Protein AF-A0A7V6T869-F1 (afdb_monomer)

Nearest PDB structures (foldseek):
  7sko-assembly2_B  TM=7.906E-01  e=2.513E-01  synthetic construct
  7skn-assembly1_B  TM=5.329E-01  e=9.578E-01  synthetic construct
  8es8-assembly1_F  TM=4.471E-01  e=2.163E+00  Homo sapiens
  5cyy-assembly2_C  TM=5.110E-01  e=2.429E+00  Mycobacterium tuberculosis H37Rv
  3t9q-assembly1_A  TM=4.554E-01  e=6.530E+00  Bacillus subtilis

Foldseek 3Di:
DDDDDPVVVPDQWDWDDDPQKIKIWHQHPQFQWKWKDDPNDIDIDGDDDPRDIDIGHRCDVMDMFGAGPVRDGDDD

Sequence (76 aa):
MRTYDMIDRGMDLRSAPYKNAYFFVVNNADCSSIKFLQSENEFIVKVEDIPFVYFYGDAGNMEYYFLDESGNPLYP

Solvent-accessible surface area (backbone atoms only — not comparable to full-atom values): 4598 Å² total; per-residue (Å²): 133,88,78,72,56,70,75,80,66,71,54,41,46,46,76,44,81,51,88,64,20,36,41,37,40,38,54,38,92,65,49,38,28,40,41,37,39,44,91,91,42,77,49,78,46,74,54,85,54,79,74,30,76,48,79,46,74,71,38,85,81,55,49,74,42,40,16,28,86,87,67,48,79,56,82,108

Radius of gyration: 12.68 Å; Cα contacts (8 Å, |Δi|>4): 139; chains: 1; bounding box: 35×19×38 Å

pLDDT: mean 86.83, std 14.51, range [43.5, 98.06]

Structure (mmCIF, N/CA/C/O backbone):
data_AF-A0A7V6T869-F1
#
_entry.id   AF-A0A7V6T869-F1
#
loop_
_atom_site.group_PDB
_atom_site.id
_atom_site.type_symbol
_atom_site.label_atom_id
_atom_site.label_alt_id
_atom_site.label_comp_id
_atom_site.label_asym_id
_atom_site.label_entity_id
_atom_site.label_seq_id
_atom_site.pdbx_PDB_ins_code
_atom_site.Cartn_x
_atom_site.Cartn_y
_atom_site.Cartn_z
_atom_site.occupancy
_atom_site.B_iso_or_equiv
_atom_site.auth_seq_id
_atom_site.auth_comp_id
_atom_site.auth_asym_id
_atom_site.auth_atom_id
_atom_site.pdbx_PDB_model_num
ATOM 1 N N . MET A 1 1 ? -21.408 -1.312 -20.368 1.00 43.50 1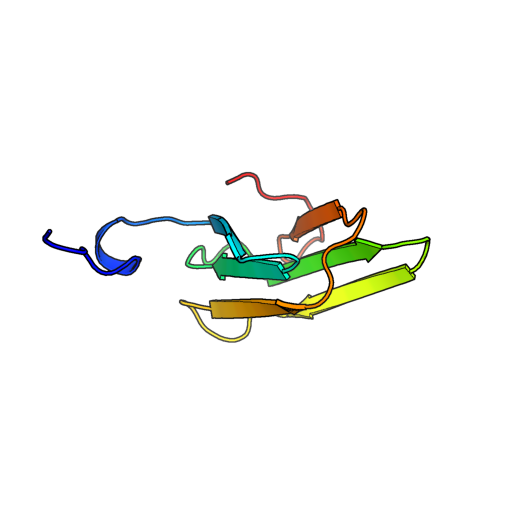 MET A N 1
ATOM 2 C CA . MET A 1 1 ? -20.291 -0.661 -19.654 1.00 43.50 1 MET A CA 1
ATOM 3 C C . MET A 1 1 ? -19.035 -1.436 -20.016 1.00 43.50 1 MET A C 1
ATOM 5 O O . MET A 1 1 ? -18.972 -2.607 -19.680 1.00 43.50 1 MET A O 1
ATOM 9 N N . ARG A 1 2 ? -18.124 -0.872 -20.819 1.00 44.66 2 ARG A N 1
ATOM 10 C CA . ARG A 1 2 ? -16.840 -1.529 -21.114 1.00 44.66 2 ARG A CA 1
ATOM 11 C C . ARG A 1 2 ? -15.923 -1.267 -19.923 1.00 44.66 2 ARG A C 1
ATOM 13 O O . ARG A 1 2 ? -15.463 -0.144 -19.741 1.00 44.66 2 ARG A O 1
ATOM 20 N N . THR A 1 3 ? -15.763 -2.261 -19.063 1.00 46.47 3 THR A N 1
ATOM 21 C CA . THR A 1 3 ? -14.715 -2.277 -18.045 1.00 46.47 3 THR A CA 1
ATOM 22 C C . THR A 1 3 ? -13.417 -2.581 -18.775 1.00 46.47 3 THR A C 1
ATOM 24 O O . THR A 1 3 ? -13.197 -3.715 -19.177 1.00 46.47 3 THR A O 1
ATOM 27 N N . TYR A 1 4 ? -12.623 -1.548 -19.049 1.00 52.94 4 TYR A N 1
ATOM 28 C CA . TYR A 1 4 ? -11.223 -1.752 -19.415 1.00 52.94 4 TYR A CA 1
ATOM 29 C C . TYR A 1 4 ? -10.528 -2.429 -18.235 1.00 52.94 4 TYR A C 1
ATOM 31 O O . TYR A 1 4 ? -10.812 -2.055 -17.088 1.00 52.94 4 TYR A O 1
ATOM 39 N N . ASP A 1 5 ? -9.664 -3.408 -18.500 1.00 56.25 5 ASP A N 1
ATOM 40 C CA . ASP A 1 5 ? -8.875 -4.022 -17.439 1.00 56.25 5 ASP A CA 1
ATOM 41 C C . ASP A 1 5 ? -7.987 -2.949 -16.798 1.00 56.25 5 ASP A C 1
ATOM 43 O O . ASP A 1 5 ? -7.571 -1.988 -17.445 1.00 56.25 5 ASP A O 1
ATOM 47 N N . MET A 1 6 ? -7.722 -3.057 -15.493 1.00 54.38 6 MET A N 1
ATOM 48 C CA . MET A 1 6 ? -6.920 -2.047 -14.781 1.00 54.38 6 MET A CA 1
ATOM 49 C C . MET A 1 6 ? -5.515 -1.879 -15.380 1.00 54.38 6 MET A C 1
ATOM 51 O O . MET A 1 6 ? -4.952 -0.789 -15.293 1.00 54.38 6 MET A O 1
ATOM 55 N N . ILE A 1 7 ? -5.011 -2.926 -16.041 1.00 52.19 7 ILE A N 1
ATOM 56 C CA . ILE A 1 7 ? -3.762 -2.935 -16.811 1.00 52.19 7 ILE A CA 1
ATOM 57 C C . ILE A 1 7 ? -3.841 -1.977 -18.013 1.00 52.19 7 ILE A C 1
ATOM 59 O O . ILE A 1 7 ? -2.910 -1.208 -18.238 1.00 52.19 7 ILE A O 1
ATOM 63 N N . ASP A 1 8 ? -4.974 -1.924 -18.724 1.00 52.94 8 ASP A N 1
ATOM 64 C CA . ASP A 1 8 ? -5.160 -1.065 -19.910 1.00 52.94 8 ASP A CA 1
ATOM 65 C C . ASP A 1 8 ? -5.151 0.434 -19.576 1.00 52.94 8 ASP A C 1
ATOM 67 O O . ASP A 1 8 ? -5.044 1.283 -20.462 1.00 52.94 8 ASP A O 1
ATOM 71 N N . ARG A 1 9 ? -5.306 0.781 -18.294 1.00 59.91 9 ARG A N 1
ATOM 72 C CA . ARG A 1 9 ? -5.325 2.167 -17.815 1.00 59.91 9 ARG A CA 1
ATOM 73 C C . ARG A 1 9 ? -3.964 2.687 -17.369 1.00 59.91 9 ARG A C 1
ATOM 75 O O . ARG A 1 9 ? -3.898 3.867 -17.040 1.00 59.91 9 ARG A O 1
ATOM 82 N N . GLY A 1 10 ? -2.925 1.846 -17.327 1.00 60.50 10 GLY A N 1
ATOM 83 C CA . GLY A 1 10 ? -1.592 2.255 -16.875 1.00 60.50 10 GLY A CA 1
ATOM 84 C C . GLY A 1 10 ? -1.611 2.899 -15.487 1.00 60.50 10 GLY A C 1
ATOM 85 O O . GLY A 1 10 ? -1.012 3.946 -15.290 1.00 60.50 10 GLY A O 1
ATOM 86 N N . MET A 1 11 ? -2.392 2.347 -14.549 1.00 68.19 11 MET A N 1
ATOM 87 C CA . MET A 1 11 ? -2.401 2.863 -13.180 1.00 68.19 11 MET A CA 1
ATOM 88 C C . MET A 1 11 ? -1.217 2.278 -12.420 1.00 68.19 11 MET A C 1
ATOM 90 O O . MET A 1 11 ? -1.218 1.089 -12.111 1.00 68.19 11 MET A O 1
ATOM 94 N N . ASP A 1 12 ? -0.249 3.126 -12.110 1.00 85.62 12 ASP A N 1
ATOM 95 C CA . ASP A 1 12 ? 0.989 2.754 -11.430 1.00 85.62 12 ASP A CA 1
ATOM 96 C C . ASP A 1 12 ? 0.736 2.245 -10.004 1.00 85.62 12 ASP A C 1
ATOM 98 O O . ASP A 1 12 ? 1.176 1.156 -9.634 1.00 85.62 12 ASP A O 1
ATOM 102 N N . LEU A 1 13 ? -0.034 2.994 -9.214 1.00 91.94 13 LEU A N 1
ATOM 103 C CA . LEU A 1 13 ? -0.384 2.665 -7.833 1.00 91.94 13 LEU A CA 1
ATOM 104 C C . LEU A 1 13 ? -1.847 3.030 -7.582 1.00 91.94 13 LEU A C 1
ATOM 106 O O . LEU A 1 13 ? -2.310 4.102 -7.969 1.00 91.94 13 LEU A O 1
ATOM 110 N N . ARG A 1 14 ? -2.612 2.152 -6.930 1.00 91.19 14 ARG A N 1
ATOM 111 C CA . ARG A 1 14 ? -4.003 2.453 -6.573 1.00 91.19 14 ARG A CA 1
ATOM 112 C C . ARG A 1 14 ? -4.461 1.713 -5.331 1.00 91.19 14 ARG A C 1
ATOM 114 O O . ARG A 1 14 ? -4.211 0.524 -5.177 1.00 91.19 14 ARG A O 1
ATOM 121 N N . SER A 1 15 ? -5.255 2.398 -4.517 1.00 91.56 15 SER A N 1
ATOM 122 C CA . SER A 1 15 ? -6.157 1.771 -3.557 1.00 91.56 15 SER A CA 1
ATOM 123 C C . SER A 1 15 ? -7.616 1.983 -3.982 1.00 91.56 15 SER A C 1
ATOM 125 O O . SER A 1 15 ? -7.971 2.970 -4.637 1.00 91.56 15 SER A O 1
ATOM 127 N N . ALA A 1 16 ? -8.483 1.032 -3.657 1.00 90.50 16 ALA A N 1
ATOM 128 C CA . ALA A 1 16 ? -9.915 1.142 -3.886 1.00 90.50 16 ALA A CA 1
ATOM 129 C C . ALA A 1 16 ? -10.685 0.548 -2.697 1.00 90.50 16 ALA A C 1
ATOM 131 O O . ALA A 1 16 ? -10.438 -0.608 -2.343 1.00 90.50 16 ALA A O 1
ATOM 132 N N . PRO A 1 17 ? -11.623 1.294 -2.087 1.00 90.81 17 PRO A N 1
ATOM 133 C CA . PRO A 1 17 ? -12.430 0.769 -0.995 1.00 90.81 17 PRO A CA 1
ATOM 134 C C . PRO A 1 17 ? -13.402 -0.308 -1.495 1.00 90.81 17 PRO A C 1
ATOM 136 O O . PRO A 1 17 ? -13.988 -0.195 -2.575 1.00 90.81 17 PRO A O 1
ATOM 139 N N . TYR A 1 18 ? -13.623 -1.334 -0.676 1.00 88.62 18 TYR A N 1
ATOM 140 C CA . TYR A 1 18 ? -14.614 -2.384 -0.886 1.00 88.62 18 TYR A CA 1
ATOM 141 C C . TYR A 1 18 ? -15.261 -2.777 0.445 1.00 88.62 18 TYR A C 1
ATOM 143 O O . TYR A 1 18 ? -14.707 -3.551 1.220 1.00 88.62 18 TYR A O 1
ATOM 151 N N . LYS A 1 19 ? -16.470 -2.267 0.717 1.00 91.62 19 LYS A N 1
ATOM 152 C CA . LYS A 1 19 ? -17.128 -2.400 2.034 1.00 91.62 19 LYS A CA 1
ATOM 153 C C . LYS A 1 19 ? -16.204 -1.861 3.147 1.00 91.62 19 LYS A C 1
ATOM 155 O O . LYS A 1 19 ? -15.723 -0.744 3.015 1.00 91.62 19 LYS A O 1
ATOM 160 N N . ASN A 1 20 ? -15.955 -2.632 4.210 1.00 91.38 20 ASN A N 1
ATOM 161 C CA . ASN A 1 20 ? -15.000 -2.311 5.281 1.00 91.38 20 ASN A CA 1
ATOM 162 C C . ASN A 1 20 ? -13.587 -2.859 4.975 1.00 91.38 20 ASN A C 1
ATOM 164 O O . ASN A 1 20 ? -12.939 -3.445 5.835 1.00 91.38 20 ASN A O 1
ATOM 168 N N . ALA A 1 21 ? -13.146 -2.792 3.722 1.00 93.25 21 ALA A N 1
ATOM 169 C CA . ALA A 1 21 ? -11.875 -3.347 3.258 1.00 93.25 21 ALA A CA 1
ATOM 170 C C . ALA A 1 21 ? -11.307 -2.491 2.119 1.00 93.25 21 ALA A C 1
ATOM 172 O O . ALA A 1 21 ? -11.999 -1.614 1.593 1.00 93.25 21 ALA A O 1
ATOM 173 N N . TYR A 1 22 ? -10.071 -2.773 1.711 1.00 93.75 22 TYR A N 1
ATOM 174 C CA . TYR A 1 22 ? -9.429 -2.142 0.557 1.00 93.75 22 TYR A CA 1
ATOM 175 C C . TYR A 1 22 ? -8.782 -3.172 -0.366 1.00 93.75 22 TYR A C 1
ATOM 177 O O . TYR A 1 22 ? -8.210 -4.168 0.077 1.00 93.75 22 TYR A O 1
ATOM 185 N N . PHE A 1 23 ? -8.840 -2.882 -1.663 1.00 93.12 23 PHE A N 1
ATOM 186 C CA . PHE A 1 23 ? -7.962 -3.471 -2.664 1.00 93.12 23 PHE A CA 1
ATOM 187 C C . PHE A 1 23 ? -6.812 -2.519 -2.950 1.00 93.12 23 PHE A C 1
ATOM 189 O O . PHE A 1 23 ? -7.038 -1.332 -3.181 1.00 93.12 23 PHE A O 1
ATOM 196 N N . PHE A 1 24 ? -5.605 -3.060 -2.993 1.00 93.62 24 PHE A N 1
ATOM 197 C CA . PHE A 1 24 ? -4.401 -2.371 -3.425 1.00 93.62 24 PHE A CA 1
ATOM 198 C C . PHE A 1 24 ? -3.921 -3.006 -4.713 1.00 93.62 24 PHE A C 1
ATOM 200 O O . PHE A 1 24 ? -3.906 -4.229 -4.830 1.00 93.62 24 PHE A O 1
ATOM 207 N N . VAL A 1 25 ? -3.563 -2.170 -5.673 1.00 92.69 25 VAL A N 1
ATOM 208 C CA . VAL A 1 25 ? -3.082 -2.567 -6.989 1.00 92.69 25 VAL A CA 1
ATOM 209 C C . VAL A 1 25 ? -1.779 -1.829 -7.218 1.00 92.69 25 VAL A C 1
ATOM 211 O O . VAL A 1 25 ? -1.746 -0.599 -7.146 1.00 92.69 25 VAL A O 1
ATOM 214 N N . VAL A 1 26 ? -0.724 -2.584 -7.484 1.00 93.19 26 VAL A N 1
ATOM 215 C CA . VAL A 1 26 ? 0.606 -2.064 -7.786 1.00 93.19 26 VAL A CA 1
ATOM 216 C C . VAL A 1 26 ? 1.002 -2.572 -9.162 1.00 93.19 26 VAL A C 1
ATOM 218 O O . VAL A 1 26 ? 1.102 -3.774 -9.38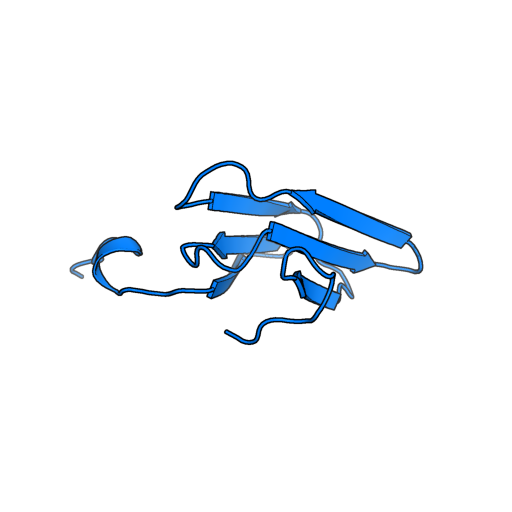9 1.00 93.19 26 VAL A O 1
ATOM 221 N N . ASN A 1 27 ? 1.220 -1.644 -10.082 1.00 92.00 27 ASN A N 1
ATOM 222 C CA . ASN A 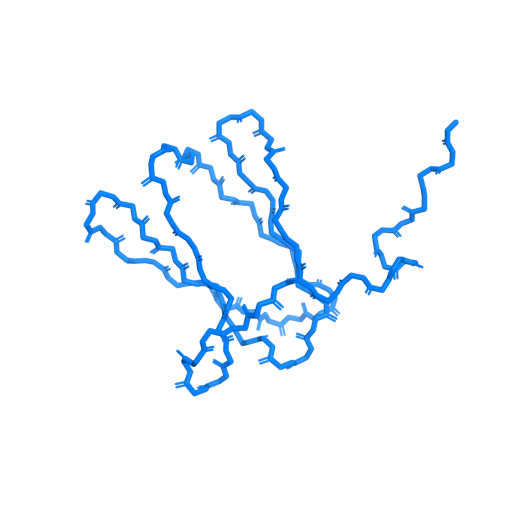1 27 ? 1.784 -1.889 -11.404 1.00 92.00 27 ASN A CA 1
ATOM 223 C C . ASN A 1 27 ? 2.948 -0.919 -11.673 1.00 92.00 27 ASN A C 1
ATOM 225 O O . ASN A 1 27 ? 3.186 -0.510 -12.805 1.00 92.00 27 ASN A O 1
ATOM 229 N N . ASN A 1 28 ? 3.646 -0.524 -10.608 1.00 91.88 28 ASN A N 1
ATOM 230 C CA . ASN A 1 28 ? 4.791 0.370 -10.632 1.00 91.88 28 ASN A CA 1
ATOM 231 C C . ASN A 1 28 ? 6.013 -0.405 -10.128 1.00 91.88 28 ASN A C 1
ATOM 233 O O . ASN A 1 28 ? 5.991 -0.928 -9.014 1.00 91.88 28 ASN A O 1
ATOM 237 N N . ALA A 1 29 ? 7.050 -0.494 -10.963 1.00 92.31 29 ALA A N 1
ATOM 238 C CA . ALA A 1 29 ? 8.257 -1.266 -10.672 1.00 92.31 29 ALA A CA 1
ATOM 239 C C . ALA A 1 29 ? 9.120 -0.664 -9.549 1.00 92.31 29 ALA A C 1
ATOM 241 O O . ALA A 1 29 ? 9.941 -1.377 -8.981 1.00 92.31 29 ALA A O 1
ATOM 242 N N . ASP A 1 30 ? 8.924 0.613 -9.207 1.00 94.75 30 ASP A N 1
ATOM 243 C CA . ASP A 1 30 ? 9.642 1.267 -8.113 1.00 94.75 30 ASP A CA 1
ATOM 244 C C . ASP A 1 30 ? 9.033 0.916 -6.745 1.00 94.75 30 ASP A C 1
ATOM 246 O O . ASP A 1 30 ? 9.675 1.114 -5.716 1.00 94.75 30 ASP A O 1
ATOM 250 N N . CYS A 1 31 ? 7.804 0.386 -6.702 1.00 96.38 31 CYS A N 1
ATOM 251 C CA . CYS A 1 31 ? 7.146 0.009 -5.456 1.00 96.38 31 CYS A CA 1
ATOM 252 C C . CYS A 1 31 ? 7.545 -1.402 -5.010 1.00 96.38 31 CYS A C 1
ATOM 254 O O . CYS A 1 31 ? 7.200 -2.397 -5.643 1.00 96.38 31 CYS A O 1
ATOM 256 N N . SER A 1 32 ? 8.218 -1.481 -3.862 1.00 97.44 32 SER A N 1
ATOM 257 C CA . SER A 1 32 ? 8.710 -2.729 -3.271 1.00 97.44 32 SER A CA 1
ATOM 258 C C . SER A 1 32 ? 7.742 -3.330 -2.247 1.00 97.44 32 SER A C 1
ATOM 260 O O . SER A 1 32 ? 7.744 -4.538 -1.993 1.00 97.44 32 SER A O 1
ATOM 262 N N . SER A 1 33 ? 6.935 -2.489 -1.595 1.00 98.06 33 SER A N 1
ATOM 263 C CA . SER A 1 33 ? 6.074 -2.909 -0.493 1.00 98.06 33 SER A CA 1
ATOM 264 C C . SER A 1 33 ? 4.947 -1.922 -0.196 1.00 98.06 33 SER A C 1
ATOM 266 O O . SER A 1 33 ? 4.973 -0.759 -0.597 1.00 98.06 33 SER A O 1
ATOM 268 N N . ILE A 1 34 ? 3.948 -2.401 0.543 1.00 97.56 34 ILE A N 1
ATOM 269 C CA . ILE A 1 34 ? 2.878 -1.596 1.126 1.00 97.56 34 ILE A CA 1
ATOM 270 C C . ILE A 1 34 ? 2.978 -1.718 2.644 1.00 97.56 34 ILE A C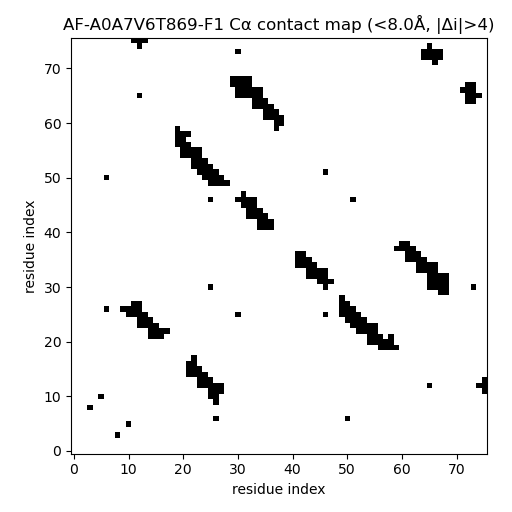 1
ATOM 272 O O . ILE A 1 34 ? 2.929 -2.823 3.191 1.00 97.56 34 ILE A O 1
ATOM 276 N N . LYS A 1 35 ? 3.108 -0.581 3.323 1.00 97.12 35 LYS A N 1
ATOM 277 C CA . LYS A 1 35 ? 3.073 -0.482 4.781 1.00 97.12 35 LYS A CA 1
ATOM 278 C C . LYS A 1 35 ? 1.678 -0.084 5.235 1.00 97.12 35 LYS A C 1
ATOM 280 O O . LYS A 1 35 ? 1.106 0.858 4.696 1.00 97.12 35 LYS A O 1
ATOM 285 N N . PHE A 1 36 ? 1.181 -0.764 6.258 1.00 95.62 36 PHE A N 1
ATOM 286 C CA . PHE A 1 36 ? -0.105 -0.530 6.900 1.00 95.62 36 PHE A CA 1
ATOM 287 C C . PHE A 1 36 ? 0.106 -0.148 8.361 1.00 95.62 36 PHE A C 1
ATOM 289 O O . PHE A 1 36 ? 0.910 -0.775 9.054 1.00 95.62 36 PHE A O 1
ATOM 296 N N . LEU A 1 37 ? -0.637 0.853 8.828 1.00 94.38 37 LEU A N 1
ATOM 297 C CA . LEU A 1 37 ? -0.693 1.268 10.226 1.00 94.38 37 LEU A CA 1
ATOM 298 C C . LEU A 1 37 ? -2.142 1.179 10.703 1.00 94.38 37 LEU A C 1
ATOM 300 O O . LEU A 1 37 ? -3.018 1.845 10.152 1.00 94.38 37 LEU A O 1
ATOM 304 N N . GLN A 1 38 ? -2.401 0.361 11.721 1.00 91.12 38 GLN A N 1
ATOM 305 C CA . GLN A 1 38 ? -3.732 0.205 12.304 1.00 91.12 38 GLN A CA 1
ATOM 306 C C . GLN A 1 38 ? -3.638 0.025 13.818 1.00 91.12 38 GLN A C 1
ATOM 308 O O . GLN A 1 38 ? -3.036 -0.933 14.299 1.00 91.12 38 GLN A O 1
ATOM 313 N N . SER A 1 39 ? -4.267 0.932 14.573 1.00 86.12 39 SER A N 1
ATOM 314 C CA . SER A 1 39 ? -4.332 0.865 16.043 1.00 86.12 39 SER A CA 1
ATOM 315 C C . SER A 1 39 ? -2.969 0.570 16.688 1.00 86.12 39 SER A C 1
ATOM 317 O O . SER A 1 39 ? -2.851 -0.356 17.483 1.00 86.12 39 SER A O 1
ATOM 319 N N . GLU A 1 40 ? -1.944 1.336 16.295 1.00 82.75 40 GLU A N 1
ATOM 320 C CA . GLU A 1 40 ? -0.538 1.215 16.737 1.00 82.75 40 GLU A CA 1
ATOM 321 C C . GLU A 1 40 ? 0.234 -0.011 16.216 1.00 82.75 40 GLU A C 1
ATOM 323 O O . GLU A 1 40 ? 1.441 -0.107 16.433 1.00 82.75 40 GLU A O 1
ATOM 328 N N . ASN A 1 41 ? -0.409 -0.916 15.472 1.00 88.69 41 ASN A N 1
ATOM 329 C CA . ASN A 1 41 ? 0.267 -2.036 14.824 1.00 88.69 41 ASN A CA 1
ATOM 330 C C . ASN A 1 41 ? 0.746 -1.656 13.423 1.00 88.69 41 ASN A C 1
ATOM 332 O O . ASN A 1 41 ? 0.011 -1.054 12.637 1.00 88.69 41 ASN A O 1
ATOM 336 N N . GLU A 1 42 ? 1.969 -2.073 13.110 1.00 93.75 42 GLU A N 1
ATOM 337 C CA . GLU A 1 42 ? 2.573 -1.944 11.790 1.00 93.75 42 GLU A CA 1
ATOM 338 C C . GLU A 1 42 ? 2.640 -3.307 11.102 1.00 93.75 42 GLU A C 1
ATOM 340 O O . GLU A 1 42 ? 3.063 -4.302 11.694 1.00 93.75 42 GLU A O 1
ATOM 345 N N . PHE A 1 43 ? 2.248 -3.342 9.831 1.00 93.62 43 PHE A N 1
ATOM 346 C CA . PHE A 1 43 ? 2.327 -4.532 8.994 1.00 93.62 43 PHE A CA 1
ATOM 347 C C . PHE A 1 43 ? 2.823 -4.170 7.592 1.00 93.62 43 PHE A C 1
ATOM 349 O O . PHE A 1 43 ? 2.399 -3.166 7.023 1.00 93.62 43 PHE A O 1
ATOM 356 N N . ILE A 1 44 ? 3.718 -4.987 7.031 1.00 96.38 44 ILE A N 1
ATOM 357 C CA . ILE A 1 44 ? 4.324 -4.760 5.713 1.00 96.38 44 ILE A CA 1
ATOM 358 C C . ILE A 1 44 ? 4.004 -5.936 4.795 1.00 96.38 44 ILE A C 1
ATOM 360 O O . ILE A 1 44 ? 4.250 -7.092 5.138 1.00 96.38 44 ILE A O 1
ATOM 364 N N . VAL A 1 45 ? 3.518 -5.618 3.599 1.00 97.19 45 VAL A N 1
ATOM 365 C CA . VAL A 1 45 ? 3.304 -6.560 2.497 1.00 97.19 45 VAL A CA 1
ATOM 366 C C . VAL A 1 45 ? 4.330 -6.279 1.417 1.00 97.19 45 VAL A C 1
ATOM 368 O O . VAL A 1 45 ? 4.411 -5.153 0.935 1.00 97.19 45 VAL A O 1
ATOM 371 N N . LYS A 1 46 ? 5.102 -7.289 1.017 1.00 97.94 46 LYS A N 1
ATOM 372 C CA . LYS A 1 46 ? 6.024 -7.167 -0.117 1.00 97.94 46 LYS A CA 1
ATOM 373 C C . LYS A 1 46 ? 5.275 -7.307 -1.438 1.00 97.94 46 LYS A C 1
ATOM 375 O O . LYS A 1 46 ? 4.367 -8.126 -1.546 1.00 97.94 46 LYS A O 1
ATOM 380 N N . VAL A 1 47 ? 5.681 -6.514 -2.419 1.00 96.50 47 VAL A N 1
ATOM 381 C CA . VAL A 1 47 ? 5.258 -6.637 -3.814 1.00 96.50 47 VAL A CA 1
ATOM 382 C C . VAL 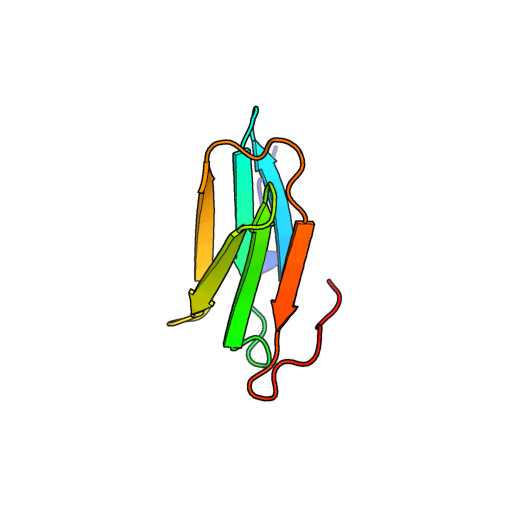A 1 47 ? 6.171 -7.678 -4.462 1.00 96.50 47 VAL A C 1
ATOM 384 O O . VAL A 1 47 ? 7.380 -7.47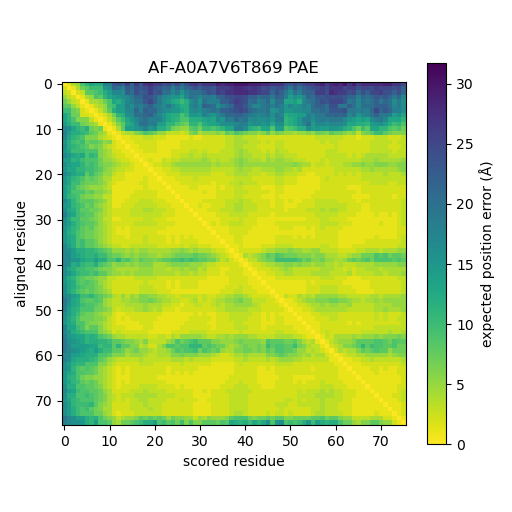6 -4.516 1.00 96.50 47 VAL A O 1
ATOM 387 N N . GLU A 1 48 ? 5.612 -8.816 -4.880 1.00 92.31 48 GLU A N 1
ATOM 388 C CA . GLU A 1 48 ? 6.400 -9.926 -5.448 1.00 92.31 48 GLU A CA 1
ATOM 389 C C . GLU A 1 48 ? 6.504 -9.842 -6.975 1.00 92.31 48 GLU A C 1
ATOM 391 O O . GLU A 1 48 ? 7.607 -9.845 -7.511 1.00 92.31 48 GLU A O 1
ATOM 396 N N . ASP A 1 49 ? 5.366 -9.701 -7.659 1.00 90.25 49 ASP A N 1
ATOM 397 C CA . ASP A 1 49 ? 5.277 -9.610 -9.117 1.00 90.25 49 ASP A CA 1
ATOM 398 C C . ASP A 1 49 ? 4.272 -8.530 -9.517 1.00 90.25 49 ASP A C 1
ATOM 400 O O . ASP A 1 49 ? 3.212 -8.411 -8.901 1.00 90.25 49 ASP A O 1
ATOM 404 N N . ILE A 1 50 ? 4.567 -7.772 -10.578 1.00 88.25 50 ILE A N 1
ATOM 405 C CA . ILE A 1 50 ? 3.627 -6.796 -11.144 1.00 88.25 50 ILE A CA 1
ATOM 406 C C . ILE A 1 50 ? 2.815 -7.408 -12.306 1.00 88.25 50 ILE A C 1
ATOM 408 O O . ILE A 1 50 ? 3.390 -8.063 -13.178 1.00 88.25 50 ILE A O 1
ATOM 412 N N . PRO A 1 51 ? 1.486 -7.190 -12.364 1.00 90.25 51 PRO A N 1
ATOM 413 C CA . PRO A 1 51 ? 0.687 -6.439 -11.401 1.00 90.25 51 PRO A CA 1
ATOM 414 C C . PRO A 1 51 ? 0.479 -7.216 -10.093 1.00 90.25 51 PRO A C 1
ATOM 416 O O . PRO A 1 51 ? 0.065 -8.375 -10.099 1.00 90.25 51 PRO A O 1
ATOM 419 N N . PHE A 1 52 ? 0.677 -6.536 -8.969 1.00 92.75 52 PHE A N 1
ATOM 420 C CA . PHE A 1 52 ? 0.433 -7.077 -7.641 1.00 92.75 52 PHE A CA 1
ATOM 421 C C . PHE A 1 52 ? -0.912 -6.578 -7.126 1.00 92.75 52 PHE A C 1
ATOM 423 O O . PHE A 1 52 ? -1.208 -5.381 -7.184 1.00 92.75 52 PHE A O 1
ATOM 430 N N . VAL A 1 53 ? -1.730 -7.490 -6.602 1.00 92.81 53 VAL A N 1
ATOM 431 C CA . VAL A 1 53 ? -3.017 -7.152 -5.992 1.00 92.81 53 VAL A CA 1
ATOM 432 C C . VAL A 1 53 ? -3.065 -7.699 -4.578 1.00 92.81 53 VAL A C 1
ATOM 434 O O . VAL A 1 53 ? -2.865 -8.891 -4.360 1.00 92.81 53 VAL A O 1
ATOM 437 N N . TYR A 1 54 ? -3.395 -6.835 -3.625 1.00 95.25 54 TYR A N 1
ATOM 438 C CA . TYR A 1 54 ? -3.528 -7.204 -2.223 1.00 95.25 54 TYR A CA 1
ATOM 439 C C . TYR A 1 54 ? -4.884 -6.778 -1.662 1.00 95.25 54 TYR A C 1
ATOM 441 O O . TYR A 1 54 ? -5.348 -5.661 -1.899 1.00 95.25 54 TYR A O 1
ATOM 449 N N . PHE A 1 55 ? -5.524 -7.673 -0.911 1.00 95.19 55 PHE A N 1
ATOM 450 C CA . PHE A 1 55 ? -6.793 -7.414 -0.236 1.00 95.19 55 PHE A CA 1
ATOM 451 C C . PHE A 1 55 ? -6.557 -7.262 1.268 1.00 95.19 55 PHE A C 1
ATOM 453 O O . PHE A 1 55 ? -6.174 -8.222 1.935 1.00 95.19 55 PHE A O 1
ATOM 460 N N . TYR A 1 56 ? -6.819 -6.069 1.804 1.00 93.81 56 TYR A N 1
ATOM 461 C CA . TYR A 1 56 ? -6.747 -5.795 3.238 1.00 93.81 56 TYR A CA 1
ATOM 462 C C . TYR A 1 56 ? -8.157 -5.787 3.833 1.00 93.81 56 TYR A C 1
ATOM 464 O O . TYR A 1 56 ? -8.965 -4.906 3.522 1.00 93.81 56 TYR A O 1
ATOM 472 N N . GLY A 1 57 ? -8.458 -6.780 4.670 1.00 91.25 57 GLY A N 1
ATOM 473 C CA . GLY A 1 57 ? -9.727 -6.877 5.391 1.00 91.25 57 GLY A CA 1
ATOM 474 C C . GLY A 1 57 ? -9.750 -6.016 6.655 1.00 91.25 57 GLY A C 1
ATOM 475 O O . GLY A 1 57 ? -8.717 -5.818 7.274 1.00 91.25 57 GLY A O 1
ATOM 476 N N . ASP A 1 58 ? -10.944 -5.552 7.034 1.00 87.81 58 ASP A N 1
ATOM 477 C CA . ASP A 1 58 ? -11.199 -4.743 8.236 1.00 87.81 58 ASP A CA 1
ATOM 478 C C . ASP A 1 58 ? -10.386 -3.442 8.292 1.00 87.81 58 ASP A C 1
ATOM 480 O O . ASP A 1 58 ? -9.460 -3.270 9.077 1.00 87.81 58 ASP A O 1
ATOM 484 N N . ALA A 1 59 ? -10.733 -2.511 7.407 1.00 82.19 59 ALA A N 1
ATOM 485 C CA . ALA A 1 59 ? -9.961 -1.298 7.183 1.00 82.19 59 ALA A CA 1
ATOM 486 C C . ALA A 1 59 ? -10.029 -0.277 8.329 1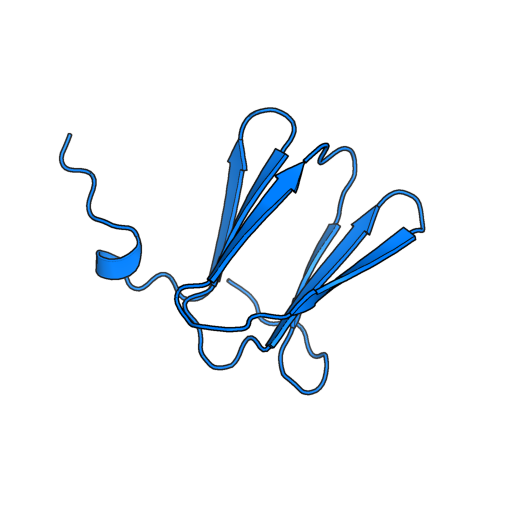.00 82.19 59 ALA A C 1
ATOM 488 O O . ALA A 1 59 ? -9.143 0.564 8.398 1.00 82.19 59 ALA A O 1
ATOM 489 N N . GLY A 1 60 ? -11.023 -0.335 9.226 1.00 85.44 60 GLY A N 1
ATOM 490 C CA . GLY A 1 60 ? -11.114 0.522 10.421 1.00 85.44 60 GLY A CA 1
ATOM 491 C C . GLY A 1 60 ? -10.600 1.963 10.226 1.00 85.44 60 GLY A C 1
ATOM 492 O O . GLY A 1 60 ? -10.934 2.624 9.244 1.00 85.44 60 GLY A O 1
ATOM 493 N N . ASN A 1 61 ? -9.745 2.423 11.147 1.00 85.25 61 ASN A N 1
ATOM 494 C CA . ASN A 1 61 ? -8.918 3.628 10.987 1.00 85.25 61 ASN A CA 1
ATOM 495 C C . ASN A 1 61 ? -7.491 3.224 10.576 1.00 85.25 61 ASN A C 1
ATOM 497 O O . ASN A 1 61 ? -6.570 3.272 11.390 1.00 85.25 61 ASN A O 1
ATOM 501 N N . MET A 1 62 ? -7.335 2.744 9.346 1.00 91.31 62 MET A N 1
ATOM 502 C CA . MET A 1 62 ? -6.049 2.324 8.786 1.00 91.31 62 MET A CA 1
ATOM 503 C C . MET A 1 62 ? -5.426 3.441 7.942 1.00 91.31 62 MET A C 1
ATOM 505 O O . MET A 1 62 ? -6.100 4.066 7.120 1.00 91.31 62 MET A O 1
ATOM 509 N N . GLU A 1 63 ? -4.118 3.626 8.090 1.00 93.88 63 GLU A N 1
ATOM 510 C CA . GLU A 1 63 ? -3.273 4.395 7.174 1.00 93.88 63 GLU A CA 1
ATOM 511 C C . GLU A 1 63 ? -2.388 3.447 6.359 1.00 93.88 63 GLU A C 1
ATOM 513 O O . GLU A 1 63 ? -2.057 2.344 6.807 1.00 93.88 63 GLU A O 1
ATOM 518 N N . TYR A 1 64 ? -2.002 3.861 5.151 1.00 95.00 64 TYR A N 1
ATOM 519 C CA . TYR A 1 64 ? -1.140 3.057 4.291 1.00 95.00 64 TYR A CA 1
ATOM 520 C C . TYR A 1 64 ? -0.167 3.909 3.478 1.00 95.00 64 TYR A C 1
ATOM 522 O O . TYR A 1 64 ? -0.459 5.055 3.134 1.00 95.00 64 TYR A O 1
ATOM 530 N N . TYR A 1 65 ? 0.964 3.304 3.119 1.00 96.56 65 TYR A N 1
ATOM 531 C CA . TYR A 1 65 ? 1.992 3.898 2.268 1.00 96.56 65 TYR A CA 1
ATOM 532 C C . TYR A 1 65 ? 2.506 2.860 1.273 1.00 96.56 65 TYR A C 1
ATOM 534 O O . TYR A 1 65 ? 2.867 1.751 1.667 1.00 96.56 65 TYR A O 1
ATOM 542 N N . PHE A 1 66 ? 2.566 3.225 -0.006 1.00 96.88 66 PHE A N 1
ATOM 543 C CA . PHE A 1 66 ? 3.366 2.500 -0.992 1.00 96.88 66 PHE A CA 1
ATOM 544 C C . PHE A 1 66 ? 4.818 2.925 -0.808 1.00 96.88 66 PHE A C 1
ATOM 546 O O . PHE A 1 66 ? 5.074 4.123 -0.721 1.00 96.88 66 PHE A O 1
ATOM 553 N N . LEU A 1 67 ? 5.748 1.982 -0.709 1.00 97.75 67 LEU A N 1
ATOM 554 C CA . LEU A 1 67 ? 7.149 2.268 -0.409 1.00 97.75 67 LEU A CA 1
ATOM 555 C C . LEU A 1 67 ? 8.069 1.762 -1.522 1.00 97.75 67 LEU A C 1
ATOM 557 O O . LEU A 1 67 ? 7.814 0.701 -2.100 1.00 97.75 67 LEU A O 1
ATOM 561 N N . ASP A 1 68 ? 9.146 2.501 -1.786 1.00 97.19 68 ASP A N 1
ATOM 562 C CA . ASP A 1 68 ? 10.270 2.040 -2.608 1.00 97.19 68 ASP A CA 1
ATOM 563 C C . ASP A 1 68 ? 11.175 1.053 -1.841 1.00 97.19 68 ASP A C 1
ATOM 565 O O . ASP A 1 68 ? 10.912 0.706 -0.686 1.00 97.19 68 ASP A O 1
ATOM 569 N N . GLU A 1 69 ? 12.239 0.539 -2.463 1.00 96.44 69 GLU A N 1
ATOM 570 C CA . GLU A 1 69 ? 13.195 -0.366 -1.789 1.00 96.44 69 GLU A CA 1
ATOM 571 C C . GLU A 1 69 ? 13.944 0.286 -0.613 1.00 96.44 69 GLU A C 1
ATOM 573 O O . GLU A 1 69 ? 14.410 -0.409 0.290 1.00 96.44 69 GLU A O 1
ATOM 578 N N . SER A 1 70 ? 14.056 1.615 -0.608 1.00 97.44 70 SER A N 1
ATOM 579 C CA . SER A 1 70 ? 14.699 2.390 0.458 1.00 97.44 70 SER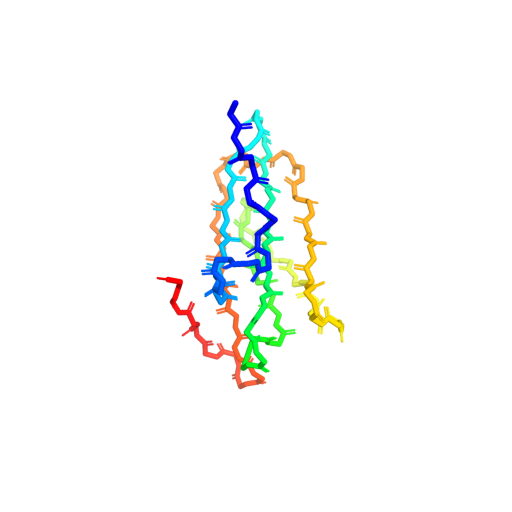 A CA 1
ATOM 580 C C . SER A 1 70 ? 13.735 2.757 1.595 1.00 97.44 70 SER A C 1
ATOM 582 O O . SER A 1 70 ? 14.163 3.339 2.592 1.00 97.44 70 SER A O 1
ATOM 584 N N . GLY A 1 71 ? 12.448 2.412 1.476 1.00 96.19 71 GLY A N 1
ATOM 585 C CA . GLY A 1 71 ? 11.406 2.746 2.443 1.00 96.19 71 GLY A CA 1
ATOM 586 C C . GLY A 1 71 ? 10.838 4.162 2.298 1.00 96.19 71 GLY A C 1
ATOM 587 O O . GLY A 1 71 ? 10.156 4.628 3.213 1.00 96.19 71 GLY A O 1
ATOM 588 N N . ASN A 1 72 ? 11.095 4.860 1.188 1.00 97.31 72 ASN A N 1
ATOM 589 C CA . ASN A 1 72 ? 10.499 6.168 0.924 1.00 97.31 72 ASN A CA 1
ATOM 590 C C . ASN A 1 72 ? 9.076 6.015 0.373 1.00 97.31 72 ASN A C 1
ATOM 592 O O . ASN A 1 72 ? 8.827 5.113 -0.430 1.00 97.31 72 ASN A O 1
ATOM 596 N N . PRO A 1 73 ? 8.143 6.905 0.749 1.00 96.12 73 PRO A N 1
ATOM 597 C CA . PRO A 1 73 ? 6.784 6.861 0.235 1.00 96.12 73 PRO A CA 1
ATOM 598 C C . PRO A 1 73 ? 6.724 7.237 -1.249 1.00 96.12 73 PRO A C 1
ATOM 600 O O . PRO A 1 73 ? 7.260 8.262 -1.672 1.00 96.12 73 PRO A O 1
ATOM 603 N N . LEU A 1 74 ? 5.997 6.426 -2.011 1.00 92.62 74 LEU A N 1
ATOM 604 C CA . LEU A 1 74 ? 5.571 6.685 -3.379 1.00 92.62 74 LEU A CA 1
ATOM 605 C C . LEU A 1 74 ? 4.118 7.163 -3.369 1.00 92.62 74 LEU A C 1
ATOM 607 O O . LEU A 1 74 ? 3.287 6.663 -2.605 1.00 92.62 74 LEU A O 1
ATOM 611 N N . TYR A 1 75 ? 3.810 8.129 -4.230 1.00 83.06 75 TYR A N 1
ATOM 612 C CA . TYR A 1 75 ? 2.485 8.738 -4.292 1.00 83.06 75 TYR A CA 1
ATOM 613 C C . TYR A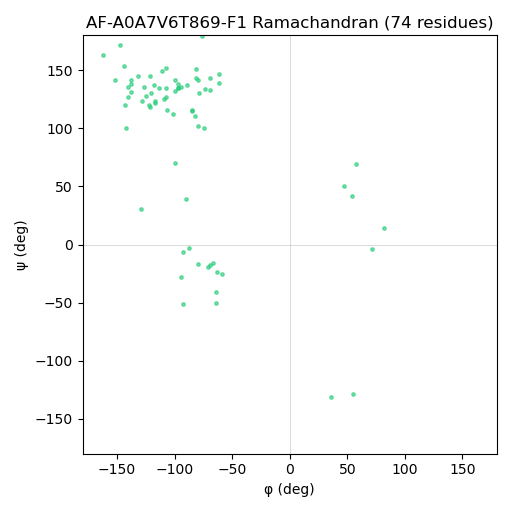 1 75 ? 1.744 8.274 -5.556 1.00 83.06 75 TYR A C 1
ATOM 615 O O . TYR A 1 75 ? 2.317 8.377 -6.641 1.00 83.06 75 TYR A O 1
ATOM 623 N N . PRO A 1 76 ? 0.515 7.740 -5.418 1.00 71.81 76 PRO A N 1
ATOM 624 C CA . PRO A 1 76 ? -0.349 7.382 -6.542 1.00 71.81 76 PRO A CA 1
ATOM 625 C C . PRO A 1 76 ? -0.911 8.601 -7.288 1.00 71.81 76 PRO A C 1
ATOM 627 O O . PRO A 1 76 ? -0.987 9.698 -6.685 1.00 71.81 76 PRO A O 1
#

Mean predicted aligned error: 5.71 Å

Secondary structure (DSSP, 8-state):
-----GGGGT-SEEEEE-SSEEEEEE--TT--EEEEEETTEEEEEE--SSSEEEEEE--TTEEEEEE-TTSPEE--